Protein AF-A0A6G2U716-F1 (afdb_monomer_lite)

Foldseek 3Di:
DDDPLVVLLVQLVVLVVQCVVCVVVVPPVSNVVSVVSNVVSCCVCVVVPRDSPDDPPPDPDDPPDDDPDDPDDDDDDDDD

Radius of gyration: 24.79 Å; chains: 1; bounding box: 58×22×74 Å

Structure (mmCIF, N/CA/C/O backbone):
data_AF-A0A6G2U716-F1
#
_entry.id   AF-A0A6G2U716-F1
#
loop_
_atom_site.group_PDB
_atom_site.id
_atom_site.type_symbol
_atom_site.label_atom_id
_atom_site.label_alt_id
_atom_site.label_comp_id
_atom_site.label_asym_id
_atom_site.label_entity_id
_atom_site.label_seq_id
_atom_site.pdbx_PDB_ins_code
_atom_site.Cartn_x
_atom_site.Cartn_y
_atom_site.Cartn_z
_atom_site.occupancy
_atom_site.B_iso_or_equiv
_atom_site.auth_seq_id
_atom_site.auth_comp_id
_atom_site.auth_asym_id
_atom_site.auth_atom_id
_atom_site.pdbx_PDB_model_num
ATOM 1 N N . MET A 1 1 ? -9.476 19.084 8.280 1.00 53.81 1 MET A N 1
ATOM 2 C CA . MET A 1 1 ? -8.459 18.169 8.836 1.00 53.81 1 MET A CA 1
ATOM 3 C C . MET A 1 1 ? -9.165 16.870 9.145 1.00 53.81 1 MET A C 1
ATOM 5 O O . MET A 1 1 ? -9.972 16.854 10.066 1.00 53.81 1 MET A O 1
ATOM 9 N N . GLY A 1 2 ? -8.947 15.843 8.325 1.00 64.88 2 GLY A N 1
ATOM 10 C CA . GLY A 1 2 ? -9.440 14.505 8.630 1.00 64.88 2 GLY A CA 1
ATOM 11 C C . GLY A 1 2 ? -8.734 13.965 9.871 1.00 64.88 2 GLY A C 1
ATOM 12 O O . GLY A 1 2 ? -7.571 14.290 10.112 1.00 64.88 2 GLY A O 1
ATOM 13 N N . GLY A 1 3 ? -9.460 13.228 10.706 1.00 90.44 3 GLY A N 1
ATOM 14 C CA . GLY A 1 3 ? -8.911 12.665 11.937 1.00 90.44 3 GLY A CA 1
ATOM 15 C C . GLY A 1 3 ? -7.866 11.578 11.673 1.00 90.44 3 GLY A C 1
ATOM 16 O O . GLY A 1 3 ? -7.491 11.304 10.537 1.00 90.44 3 GLY A O 1
ATOM 17 N N . PHE A 1 4 ? -7.437 10.905 12.741 1.00 93.56 4 PHE A N 1
ATOM 18 C CA . PHE A 1 4 ? -6.491 9.787 12.674 1.00 93.56 4 PHE A CA 1
ATOM 19 C C . PHE A 1 4 ? -6.834 8.760 11.578 1.00 93.56 4 PHE A C 1
ATOM 21 O O . PHE A 1 4 ? -5.963 8.399 10.792 1.00 93.56 4 PHE A O 1
ATOM 28 N N . ALA A 1 5 ? -8.104 8.348 11.487 1.00 94.88 5 ALA A N 1
ATOM 29 C CA . ALA A 1 5 ? -8.557 7.387 10.482 1.00 94.88 5 ALA A CA 1
ATOM 30 C C . ALA A 1 5 ? -8.323 7.881 9.046 1.00 94.88 5 ALA A C 1
ATOM 32 O O . ALA A 1 5 ? -7.873 7.115 8.201 1.00 94.88 5 ALA A O 1
ATOM 33 N N . GLU A 1 6 ? -8.556 9.167 8.781 1.00 94.69 6 GLU A N 1
ATOM 34 C CA . GLU A 1 6 ? -8.328 9.733 7.453 1.00 94.69 6 GLU A CA 1
ATOM 35 C C . GLU A 1 6 ? -6.839 9.788 7.116 1.00 94.69 6 GLU A C 1
ATOM 37 O O . GLU A 1 6 ? -6.451 9.409 6.018 1.00 94.69 6 GLU A O 1
ATOM 42 N N . SER A 1 7 ? -5.982 10.160 8.070 1.00 95.81 7 SER A N 1
ATOM 43 C CA . SER A 1 7 ? -4.527 10.120 7.873 1.00 95.81 7 SER A CA 1
ATOM 44 C C . SER A 1 7 ? -4.018 8.707 7.562 1.00 95.81 7 SER A C 1
ATOM 46 O O . SER A 1 7 ? -3.113 8.537 6.747 1.00 95.81 7 SER A O 1
ATOM 48 N N . VAL A 1 8 ? -4.606 7.683 8.187 1.00 97.12 8 VAL A N 1
ATOM 49 C CA . VAL A 1 8 ? -4.292 6.276 7.897 1.00 97.12 8 VAL A CA 1
ATOM 50 C C . VAL A 1 8 ? -4.724 5.902 6.475 1.00 97.12 8 VAL A C 1
ATOM 52 O O . VAL A 1 8 ? -3.928 5.325 5.736 1.00 97.12 8 VAL A O 1
ATOM 55 N N . ARG A 1 9 ? -5.933 6.284 6.046 1.00 96.75 9 ARG A N 1
ATOM 56 C CA . ARG A 1 9 ? -6.396 6.055 4.664 1.00 96.75 9 ARG A CA 1
ATOM 57 C C . ARG A 1 9 ? -5.560 6.805 3.632 1.00 96.75 9 ARG A C 1
ATOM 59 O O . ARG A 1 9 ? -5.270 6.270 2.567 1.00 96.75 9 ARG A O 1
ATOM 66 N N . GLU A 1 10 ? -5.155 8.038 3.928 1.00 96.69 10 GLU A N 1
ATOM 67 C CA . GLU A 1 10 ? -4.252 8.816 3.072 1.00 96.69 10 GLU A CA 1
ATOM 68 C C . GLU A 1 10 ? -2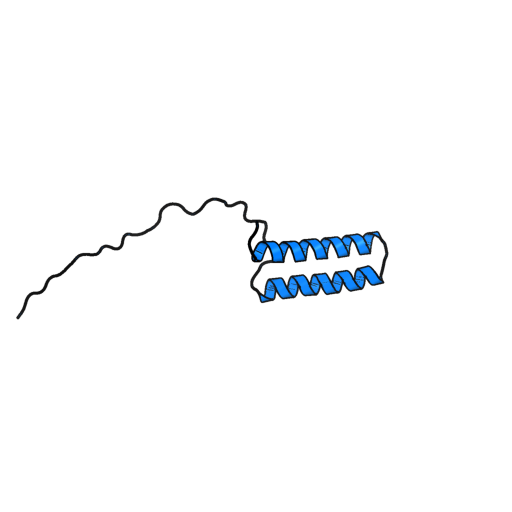.903 8.114 2.887 1.00 96.69 10 GLU A C 1
ATOM 70 O O . GLU A 1 10 ? -2.396 8.049 1.769 1.00 96.69 10 GLU A O 1
ATOM 75 N N . ARG A 1 11 ? -2.357 7.485 3.937 1.00 97.62 11 ARG A N 1
ATOM 76 C CA . ARG A 1 11 ? -1.146 6.661 3.802 1.00 97.62 11 ARG A CA 1
ATOM 77 C C . ARG A 1 11 ? -1.353 5.491 2.837 1.00 97.62 11 ARG A C 1
ATOM 79 O O . ARG A 1 11 ? -0.494 5.245 1.995 1.00 97.62 11 ARG A O 1
ATOM 86 N N . VAL A 1 12 ? -2.489 4.797 2.922 1.00 98.44 12 VAL A N 1
ATOM 87 C CA . VAL A 1 12 ? -2.813 3.694 1.999 1.00 98.44 12 VAL A CA 1
ATOM 88 C C . VAL A 1 12 ? -2.964 4.207 0.563 1.00 98.44 12 VAL A C 1
ATOM 90 O O . VAL A 1 12 ? -2.415 3.610 -0.362 1.00 98.44 12 VAL A O 1
ATOM 93 N N . ARG A 1 13 ? -3.651 5.339 0.358 1.00 98.00 13 ARG A N 1
ATOM 94 C CA . ARG A 1 13 ? -3.781 5.973 -0.966 1.00 98.00 13 ARG A CA 1
ATOM 95 C C . ARG A 1 13 ? -2.424 6.357 -1.555 1.00 98.00 13 ARG A C 1
ATOM 97 O O . ARG A 1 13 ? -2.181 6.072 -2.725 1.00 98.00 13 ARG A O 1
ATOM 104 N N . ALA A 1 14 ? -1.531 6.926 -0.749 1.00 98.44 14 ALA A N 1
ATOM 105 C CA . ALA A 1 14 ? -0.178 7.266 -1.177 1.00 98.44 14 ALA A CA 1
ATOM 106 C C . ALA A 1 14 ? 0.634 6.022 -1.582 1.00 98.44 14 ALA A C 1
ATOM 108 O O . ALA A 1 14 ? 1.266 6.026 -2.635 1.00 98.44 14 ALA A O 1
ATOM 109 N N . ALA A 1 15 ? 0.566 4.933 -0.809 1.00 98.75 15 ALA A N 1
ATOM 110 C CA . ALA A 1 15 ? 1.255 3.688 -1.151 1.00 98.75 15 ALA A CA 1
ATOM 111 C C . ALA A 1 15 ? 0.714 3.058 -2.450 1.00 98.75 15 ALA A C 1
ATOM 113 O O . ALA A 1 15 ? 1.486 2.630 -3.306 1.00 98.75 15 ALA A O 1
ATOM 114 N N . ARG A 1 16 ? -0.611 3.084 -2.665 1.00 98.75 16 ARG A N 1
ATOM 115 C CA . ARG A 1 16 ? -1.233 2.641 -3.930 1.00 98.75 16 ARG A CA 1
ATOM 116 C C . ARG A 1 16 ? -0.747 3.460 -5.127 1.00 98.75 16 ARG A C 1
ATOM 118 O O . ARG A 1 16 ? -0.484 2.891 -6.186 1.00 98.75 16 ARG A O 1
ATOM 125 N N . ALA A 1 17 ? -0.619 4.777 -4.961 1.00 98.81 17 ALA A N 1
ATOM 126 C CA . ALA A 1 17 ? -0.076 5.650 -5.996 1.00 98.81 17 ALA A CA 1
ATOM 127 C C . ALA A 1 17 ? 1.389 5.303 -6.309 1.00 98.81 17 ALA A C 1
ATOM 129 O O . ALA A 1 17 ? 1.730 5.152 -7.478 1.00 98.81 17 ALA A O 1
ATOM 130 N N . ALA A 1 18 ? 2.217 5.065 -5.287 1.00 98.75 18 ALA A N 1
ATOM 131 C CA . ALA A 1 18 ? 3.614 4.672 -5.469 1.00 98.75 18 ALA A CA 1
ATOM 132 C C . ALA A 1 18 ? 3.764 3.345 -6.239 1.00 98.75 18 ALA A C 1
ATOM 134 O O . ALA A 1 18 ? 4.599 3.249 -7.137 1.00 98.75 18 ALA A O 1
ATOM 135 N N . VAL A 1 19 ? 2.918 2.343 -5.961 1.00 98.88 19 VAL A N 1
ATOM 136 C CA . VAL A 1 19 ? 2.886 1.082 -6.730 1.00 98.88 19 VAL A CA 1
ATOM 137 C C . VAL A 1 19 ? 2.552 1.345 -8.200 1.00 98.88 19 VAL A C 1
ATOM 139 O O . VAL A 1 19 ? 3.199 0.800 -9.097 1.00 98.88 19 VAL A O 1
ATOM 142 N N . ALA A 1 20 ? 1.548 2.185 -8.465 1.00 98.81 20 ALA A N 1
ATOM 143 C CA . ALA A 1 20 ? 1.155 2.528 -9.828 1.00 98.81 20 ALA A CA 1
ATOM 144 C C . ALA A 1 20 ? 2.271 3.276 -10.578 1.00 98.81 20 ALA A C 1
ATOM 146 O O . ALA A 1 20 ? 2.534 2.968 -11.742 1.00 98.81 20 ALA A O 1
ATOM 147 N N . GLU A 1 21 ? 2.951 4.211 -9.912 1.00 98.75 21 GLU A N 1
ATOM 148 C CA . GLU A 1 21 ? 4.086 4.954 -10.464 1.00 98.75 21 GLU A CA 1
ATOM 149 C C . GLU A 1 21 ? 5.273 4.037 -10.776 1.00 98.75 21 GLU A C 1
ATOM 151 O O . GLU A 1 21 ? 5.774 4.052 -11.901 1.00 98.75 21 GLU A O 1
ATOM 156 N N . ALA A 1 22 ? 5.679 3.185 -9.832 1.00 98.62 22 ALA A N 1
ATOM 157 C CA . ALA A 1 22 ? 6.782 2.247 -10.030 1.00 98.62 22 ALA A CA 1
ATOM 158 C C . ALA A 1 22 ? 6.502 1.258 -11.172 1.00 98.62 22 ALA A C 1
ATOM 160 O O . ALA A 1 22 ? 7.373 0.987 -12.000 1.00 98.62 22 ALA A O 1
ATOM 161 N N . ARG A 1 23 ? 5.255 0.776 -11.276 1.00 98.75 23 ARG A N 1
ATOM 162 C CA . ARG A 1 23 ? 4.817 -0.079 -12.386 1.00 98.75 23 ARG A CA 1
ATOM 163 C C . ARG A 1 23 ? 4.861 0.651 -13.728 1.00 98.75 23 ARG A C 1
ATOM 165 O O . ARG A 1 23 ? 5.275 0.063 -14.720 1.00 98.75 23 ARG A O 1
ATOM 172 N N . ALA A 1 24 ? 4.429 1.911 -13.773 1.00 98.69 24 ALA A N 1
ATOM 173 C CA . ALA A 1 24 ? 4.464 2.721 -14.990 1.00 98.69 24 ALA A CA 1
ATOM 174 C C . ALA A 1 24 ? 5.898 3.052 -15.437 1.00 98.69 24 ALA A C 1
ATOM 176 O O . ALA A 1 24 ? 6.143 3.208 -16.632 1.00 98.69 24 ALA A O 1
ATOM 177 N N . ALA A 1 25 ? 6.833 3.136 -14.490 1.00 98.56 25 ALA A N 1
ATOM 178 C CA . ALA A 1 25 ? 8.250 3.366 -14.745 1.00 98.56 25 ALA A CA 1
ATOM 179 C C . ALA A 1 25 ? 9.034 2.098 -15.144 1.00 98.56 25 ALA A C 1
ATOM 181 O O . ALA A 1 25 ? 10.197 2.221 -15.518 1.00 98.56 25 ALA A O 1
ATOM 182 N N . ASP A 1 26 ? 8.419 0.910 -15.066 1.00 98.38 26 ASP A N 1
ATOM 183 C CA . ASP A 1 26 ? 9.084 -0.396 -15.227 1.00 98.38 26 ASP A CA 1
ATOM 184 C C . ASP A 1 26 ? 10.302 -0.568 -14.292 1.00 98.38 26 ASP A C 1
ATOM 186 O O . ASP A 1 26 ? 11.307 -1.198 -14.626 1.00 98.38 26 ASP A O 1
ATOM 190 N N . ASP A 1 27 ? 10.220 0.015 -13.092 1.00 98.62 27 ASP A N 1
ATOM 191 C CA . ASP A 1 27 ? 11.256 -0.092 -12.067 1.00 98.62 27 ASP A CA 1
ATOM 192 C C . ASP A 1 27 ? 10.920 -1.242 -11.113 1.00 98.62 27 ASP A C 1
ATOM 194 O O . ASP A 1 27 ? 10.147 -1.098 -10.164 1.00 98.62 27 ASP A O 1
ATOM 198 N N . ALA A 1 28 ? 11.516 -2.407 -11.370 1.00 98.50 28 ALA A N 1
ATOM 199 C CA . ALA A 1 28 ? 11.274 -3.617 -10.589 1.00 98.50 28 ALA A CA 1
ATOM 200 C C . ALA A 1 28 ? 11.673 -3.484 -9.108 1.00 98.50 28 ALA A C 1
ATOM 202 O O . ALA A 1 28 ? 11.045 -4.106 -8.251 1.00 98.50 28 ALA A O 1
ATOM 203 N N . TYR A 1 29 ? 12.703 -2.692 -8.791 1.00 98.31 29 TYR A N 1
ATOM 204 C CA . TYR A 1 29 ? 13.118 -2.488 -7.404 1.00 98.31 29 TYR A CA 1
ATOM 205 C C . TYR A 1 29 ? 12.144 -1.552 -6.688 1.00 98.31 29 TYR A C 1
ATOM 207 O O . TYR A 1 29 ? 11.664 -1.882 -5.604 1.00 98.31 29 TYR A O 1
ATOM 215 N N . ALA A 1 30 ? 11.812 -0.416 -7.308 1.00 98.62 30 ALA A N 1
ATOM 216 C CA . ALA A 1 30 ? 10.836 0.511 -6.748 1.00 98.62 30 ALA A CA 1
ATOM 217 C C . ALA A 1 30 ? 9.461 -0.148 -6.589 1.00 98.62 30 ALA A C 1
ATOM 219 O O . ALA A 1 30 ? 8.780 0.111 -5.600 1.00 98.62 30 AL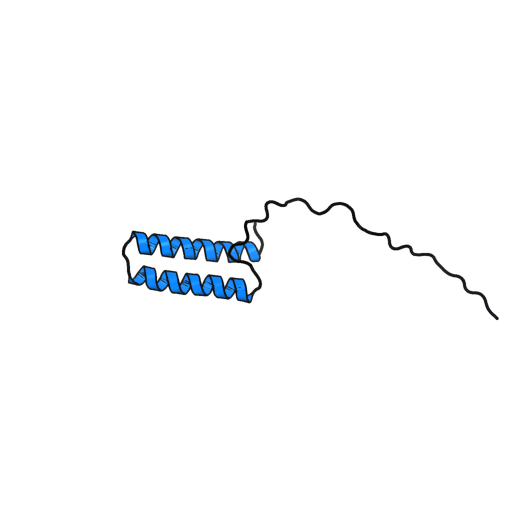A A O 1
ATOM 220 N N . LEU A 1 31 ? 9.078 -1.034 -7.514 1.00 98.88 31 LEU A N 1
ATOM 221 C CA . LEU A 1 31 ? 7.828 -1.781 -7.427 1.00 98.88 31 LEU A CA 1
ATOM 222 C C . LEU A 1 31 ? 7.819 -2.696 -6.201 1.00 98.88 31 LEU A C 1
ATOM 224 O O . LEU A 1 31 ? 6.881 -2.625 -5.416 1.00 98.88 31 LEU A O 1
ATOM 228 N N . ALA A 1 32 ? 8.878 -3.485 -5.993 1.00 98.75 32 ALA A N 1
ATOM 229 C CA . ALA A 1 32 ? 8.978 -4.375 -4.837 1.00 98.75 32 ALA A CA 1
ATOM 230 C C . ALA A 1 32 ? 8.926 -3.609 -3.502 1.00 98.75 32 ALA A C 1
ATOM 232 O O . ALA A 1 32 ? 8.265 -4.047 -2.563 1.00 98.75 32 ALA A O 1
ATOM 233 N N . VAL A 1 33 ? 9.589 -2.449 -3.425 1.00 98.75 33 VAL A N 1
ATOM 234 C CA . VAL A 1 33 ? 9.536 -1.576 -2.241 1.00 98.75 33 VAL A CA 1
ATOM 235 C C . VAL A 1 33 ? 8.127 -1.016 -2.036 1.00 98.75 33 VAL A C 1
ATOM 237 O O . VAL A 1 33 ? 7.604 -1.064 -0.928 1.00 98.75 33 VAL A O 1
ATOM 240 N N . ALA A 1 34 ? 7.491 -0.503 -3.089 1.00 98.81 34 ALA A N 1
ATOM 241 C CA . ALA A 1 34 ? 6.158 0.083 -2.986 1.00 98.81 34 ALA A CA 1
ATOM 242 C C . ALA A 1 34 ? 5.082 -0.955 -2.618 1.00 98.81 34 ALA A C 1
ATOM 244 O O . ALA A 1 34 ? 4.141 -0.623 -1.899 1.00 98.81 34 ALA A O 1
ATOM 245 N N . GLU A 1 35 ? 5.215 -2.198 -3.090 1.00 98.81 35 GLU A N 1
ATOM 246 C CA . GLU A 1 35 ? 4.321 -3.303 -2.729 1.00 98.81 35 GLU A CA 1
ATOM 247 C C . GLU A 1 35 ? 4.444 -3.671 -1.238 1.00 98.81 35 GLU A C 1
ATOM 249 O O . GLU A 1 35 ? 3.418 -3.792 -0.569 1.00 98.81 35 GLU A O 1
ATOM 254 N N . ASP A 1 36 ? 5.661 -3.752 -0.685 1.00 98.75 36 ASP A N 1
ATOM 255 C CA . ASP A 1 36 ? 5.874 -3.999 0.754 1.00 98.75 36 ASP A CA 1
ATOM 256 C C . ASP A 1 36 ? 5.316 -2.859 1.628 1.00 98.75 36 ASP A C 1
ATOM 258 O O . ASP A 1 36 ? 4.650 -3.095 2.639 1.00 98.75 36 ASP A O 1
ATOM 262 N N . GLU A 1 37 ? 5.502 -1.608 1.199 1.00 98.81 37 GLU A N 1
ATOM 263 C CA . GLU A 1 37 ? 4.956 -0.430 1.885 1.00 98.81 37 GLU A CA 1
ATOM 264 C C . GLU A 1 37 ? 3.422 -0.372 1.829 1.00 98.81 37 GLU A C 1
ATOM 266 O O . GLU A 1 37 ? 2.772 0.048 2.793 1.00 98.81 37 GLU A O 1
ATOM 271 N N . LEU A 1 38 ? 2.813 -0.803 0.719 1.00 98.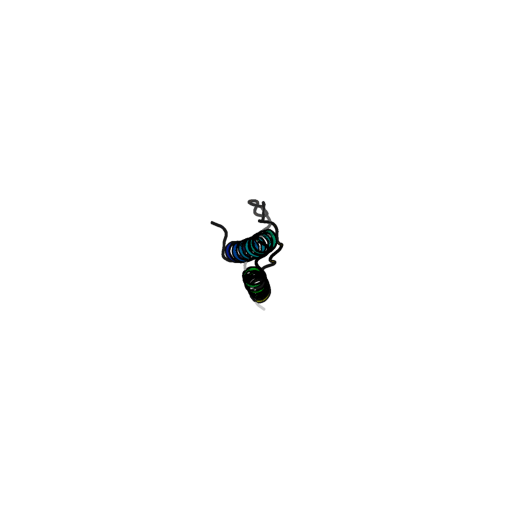81 38 LEU A N 1
ATOM 272 C CA . LEU A 1 38 ? 1.360 -0.929 0.614 1.00 98.81 38 LEU A CA 1
ATOM 273 C C . LEU A 1 38 ? 0.834 -1.995 1.579 1.00 98.81 38 LEU A C 1
ATOM 275 O O . LEU A 1 38 ? -0.135 -1.738 2.302 1.00 98.81 38 LEU A O 1
ATOM 279 N N . ASP A 1 39 ? 1.493 -3.150 1.636 1.00 98.81 39 ASP A N 1
ATOM 280 C CA . ASP A 1 39 ? 1.160 -4.211 2.583 1.00 98.81 39 ASP A CA 1
ATOM 281 C C . ASP A 1 39 ? 1.313 -3.734 4.036 1.00 98.81 39 ASP A C 1
ATOM 283 O O . ASP A 1 39 ? 0.457 -4.032 4.875 1.00 98.81 39 ASP A O 1
ATOM 287 N N . ASP A 1 40 ? 2.349 -2.947 4.354 1.00 98.75 40 ASP A N 1
ATOM 288 C CA . ASP A 1 40 ? 2.525 -2.331 5.674 1.00 98.75 40 ASP A CA 1
ATOM 289 C C . ASP A 1 40 ? 1.408 -1.349 6.015 1.00 98.75 40 ASP A C 1
ATOM 291 O O . ASP A 1 40 ? 0.789 -1.455 7.078 1.00 98.75 40 ASP A O 1
ATOM 295 N N . ALA A 1 41 ? 1.080 -0.446 5.094 1.00 98.69 41 ALA A N 1
ATOM 296 C CA . ALA A 1 41 ? 0.018 0.528 5.291 1.00 98.69 41 ALA A CA 1
ATOM 297 C C . ALA A 1 41 ? -1.343 -0.149 5.532 1.00 98.69 41 ALA A C 1
ATOM 299 O O . ALA A 1 41 ? -2.069 0.244 6.450 1.00 98.69 41 ALA A O 1
ATOM 300 N N . ILE A 1 42 ? -1.672 -1.192 4.760 1.00 98.75 42 ILE A N 1
ATOM 301 C CA . ILE A 1 42 ? -2.907 -1.970 4.935 1.00 98.75 42 ILE A CA 1
ATOM 302 C C . ILE A 1 42 ? -2.892 -2.698 6.280 1.00 98.75 42 ILE A C 1
ATOM 304 O O . ILE A 1 42 ? -3.868 -2.635 7.030 1.00 98.75 42 ILE A O 1
ATOM 308 N N . ARG A 1 43 ? -1.783 -3.356 6.629 1.00 98.56 43 ARG A N 1
ATOM 309 C CA . ARG A 1 43 ? -1.653 -4.083 7.897 1.00 98.56 43 ARG A CA 1
ATOM 310 C C . ARG A 1 43 ? -1.816 -3.159 9.097 1.00 98.56 43 ARG A C 1
ATOM 312 O O . ARG A 1 43 ? -2.504 -3.522 10.049 1.00 98.56 43 ARG A O 1
ATOM 319 N N . VAL A 1 44 ? -1.220 -1.969 9.049 1.00 98.44 44 VAL A N 1
ATOM 320 C CA . VAL A 1 44 ? -1.375 -0.94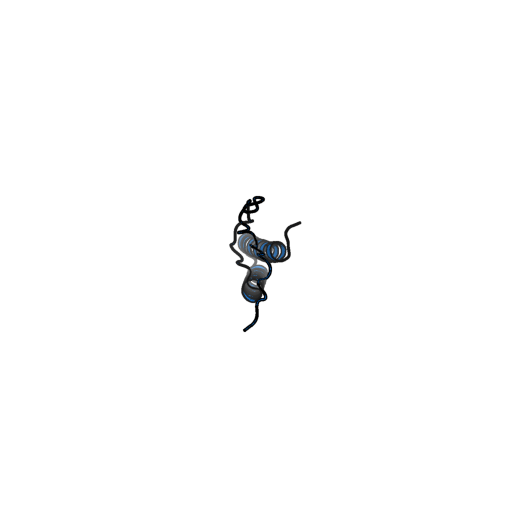6 10.088 1.00 98.44 44 VAL A CA 1
ATOM 321 C C . VAL A 1 44 ? -2.826 -0.484 10.170 1.00 98.44 44 VAL A C 1
ATOM 323 O O . VAL A 1 44 ? -3.366 -0.460 11.273 1.00 98.44 44 VAL A O 1
ATOM 326 N N . ALA A 1 45 ? -3.471 -0.172 9.040 1.00 98.25 45 ALA A N 1
ATOM 327 C CA . ALA A 1 45 ? -4.867 0.266 9.012 1.00 98.25 45 ALA A CA 1
ATOM 328 C C . ALA A 1 45 ? -5.798 -0.757 9.676 1.00 98.25 45 ALA A C 1
ATOM 330 O O . ALA A 1 45 ? -6.516 -0.430 10.623 1.00 98.25 45 ALA A O 1
ATOM 331 N N . LEU A 1 46 ? -5.693 -2.021 9.263 1.00 98.12 46 LEU A N 1
ATOM 332 C CA . LEU A 1 46 ? -6.475 -3.111 9.839 1.00 98.12 46 LEU A CA 1
ATOM 333 C C . LEU A 1 46 ? -6.123 -3.353 11.314 1.00 98.12 46 LEU A C 1
ATOM 335 O O . LEU A 1 46 ? -7.015 -3.580 12.131 1.00 98.12 46 LEU A O 1
ATOM 339 N N . GLY A 1 47 ? -4.843 -3.244 11.680 1.00 98.38 47 GLY A N 1
ATOM 340 C CA . GLY A 1 47 ? -4.367 -3.401 13.055 1.00 98.38 47 GLY A CA 1
ATOM 341 C C . GLY A 1 47 ? -4.922 -2.360 14.031 1.00 98.38 47 GLY A C 1
ATOM 342 O O . GLY A 1 47 ? -5.037 -2.643 15.222 1.00 98.38 47 GLY A O 1
ATOM 343 N N . VAL A 1 48 ? -5.310 -1.180 13.536 1.00 97.25 48 VAL A N 1
ATOM 344 C CA . VAL A 1 48 ? -5.943 -0.116 14.334 1.00 97.25 48 VAL A CA 1
ATOM 345 C C . VAL A 1 48 ? -7.455 -0.004 14.106 1.00 97.25 48 VAL A C 1
ATOM 347 O O . VAL A 1 48 ? -8.079 0.933 14.601 1.00 97.25 48 VAL A O 1
ATOM 350 N N . GLY A 1 49 ? -8.057 -0.953 13.381 1.00 97.31 49 GLY A N 1
ATOM 351 C CA . GLY A 1 49 ? -9.499 -0.995 13.127 1.00 97.31 49 GLY A CA 1
ATOM 352 C C . GLY A 1 49 ? -10.005 0.050 12.126 1.00 97.31 49 GLY A C 1
ATOM 353 O O . GLY A 1 49 ? -11.180 0.407 12.163 1.00 97.31 49 GLY A O 1
ATOM 354 N N . VAL A 1 50 ? -9.137 0.560 11.252 1.00 97.00 50 VAL A N 1
ATOM 355 C CA . VAL A 1 50 ? -9.509 1.461 10.156 1.00 97.00 50 VAL A CA 1
ATOM 356 C C . VAL A 1 50 ? -9.679 0.642 8.882 1.00 97.00 50 VAL A C 1
ATOM 358 O O . VAL A 1 50 ? -8.755 -0.044 8.452 1.00 97.00 50 VAL A O 1
ATOM 361 N N . ASP A 1 51 ? -10.854 0.746 8.264 1.00 97.00 51 ASP A N 1
ATOM 362 C CA . ASP A 1 51 ? -11.083 0.221 6.920 1.00 97.00 51 ASP A CA 1
ATOM 363 C C . ASP A 1 51 ? -10.320 1.088 5.891 1.00 97.00 51 ASP A C 1
ATOM 365 O O . ASP A 1 51 ? -10.599 2.293 5.794 1.00 97.00 51 ASP A O 1
ATOM 369 N N . PRO A 1 52 ? -9.338 0.521 5.161 1.00 96.06 52 PRO A N 1
ATOM 370 C CA . PRO A 1 52 ? -8.539 1.255 4.181 1.00 96.06 52 PRO A CA 1
ATOM 371 C C . PRO A 1 52 ? -9.329 1.677 2.934 1.00 96.06 52 PRO A C 1
ATOM 373 O O . PRO A 1 52 ? -8.884 2.583 2.229 1.00 96.06 52 PRO A O 1
ATOM 376 N N . ASP A 1 53 ? -10.468 1.037 2.665 1.00 95.00 53 ASP A N 1
ATOM 377 C CA . ASP A 1 53 ? -11.320 1.283 1.497 1.00 95.00 53 ASP A CA 1
ATOM 378 C C . ASP A 1 53 ? -12.600 2.043 1.854 1.00 95.00 53 ASP A C 1
ATOM 380 O O . ASP A 1 53 ? -13.452 2.275 0.996 1.00 95.00 53 ASP A O 1
ATOM 384 N N . ALA A 1 54 ? -12.735 2.467 3.112 1.00 90.69 54 ALA A N 1
ATOM 385 C CA . ALA A 1 54 ? -13.828 3.331 3.511 1.00 90.69 54 ALA A CA 1
ATOM 386 C C . ALA A 1 54 ? -13.751 4.653 2.745 1.00 90.69 54 ALA A C 1
ATOM 388 O O . ALA A 1 54 ? -12.783 5.410 2.861 1.00 90.69 54 ALA A O 1
ATOM 389 N N . GLU A 1 55 ? -14.816 4.945 2.008 1.00 79.44 55 GLU A N 1
ATOM 390 C CA . GLU A 1 55 ? -15.016 6.256 1.410 1.00 79.44 55 GLU A CA 1
ATOM 391 C C . GLU A 1 55 ? -14.978 7.333 2.505 1.00 79.44 55 GLU A C 1
ATOM 393 O O . GLU A 1 55 ? -15.464 7.093 3.622 1.00 79.44 55 GLU A O 1
ATOM 398 N N . PRO A 1 56 ? -14.418 8.523 2.218 1.00 67.62 56 PRO A N 1
ATOM 399 C CA . PRO A 1 56 ? -14.528 9.645 3.129 1.00 67.62 56 PRO A CA 1
ATOM 400 C C . PRO A 1 56 ? -16.012 9.857 3.412 1.00 67.62 56 PRO A C 1
ATOM 402 O O . PRO A 1 56 ? -16.839 9.986 2.508 1.00 67.62 56 PRO A O 1
ATOM 405 N N . ASP A 1 57 ? -16.351 9.836 4.690 1.00 62.66 57 ASP A N 1
ATOM 406 C CA . ASP A 1 57 ? -17.684 10.043 5.198 1.00 62.66 57 ASP A CA 1
ATOM 407 C C . ASP A 1 57 ? -18.186 11.410 4.728 1.00 62.66 57 ASP A C 1
ATOM 409 O O . ASP A 1 57 ? -17.944 12.445 5.340 1.00 62.66 57 ASP A O 1
ATOM 413 N N . GLY A 1 58 ? -18.943 11.422 3.629 1.00 57.22 58 GLY A N 1
ATOM 414 C CA . GLY A 1 58 ? -19.667 12.591 3.126 1.00 57.22 58 GLY A CA 1
ATOM 415 C C . GLY A 1 58 ? -20.805 13.050 4.049 1.00 57.22 58 GLY A C 1
ATOM 416 O O . GLY A 1 58 ? -21.735 13.711 3.595 1.00 57.22 58 GLY A O 1
ATOM 417 N N . SER A 1 59 ? -20.772 12.688 5.333 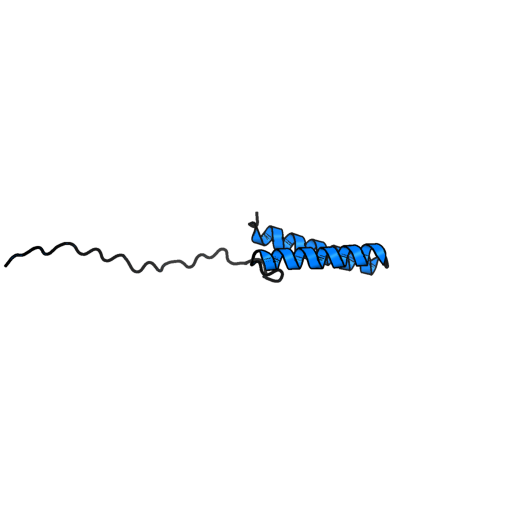1.00 51.88 59 SER A N 1
ATOM 418 C CA . SER A 1 59 ? -21.840 12.901 6.304 1.00 51.88 59 SER A CA 1
ATOM 419 C C . SER A 1 59 ? -21.386 13.822 7.430 1.00 51.88 59 SER A C 1
ATOM 421 O O . SER A 1 59 ? -21.186 13.417 8.573 1.00 51.88 59 SER A O 1
ATOM 423 N N . GLY A 1 60 ? -21.352 15.114 7.120 1.00 54.12 60 GLY A N 1
ATOM 424 C CA . GLY A 1 60 ? -21.632 16.158 8.100 1.00 54.12 60 GLY A CA 1
ATOM 425 C C . GLY A 1 60 ? -23.130 16.252 8.415 1.00 54.12 60 GLY A C 1
ATOM 426 O O . GLY A 1 60 ? -23.703 17.327 8.285 1.00 54.12 60 GLY A O 1
ATOM 427 N N . VAL A 1 61 ? -23.780 15.150 8.805 1.00 50.97 61 VAL A N 1
ATOM 428 C CA . VAL A 1 61 ? -25.114 15.168 9.424 1.00 50.97 61 VAL A CA 1
ATOM 429 C C . VAL A 1 61 ? -25.073 14.249 10.639 1.00 50.97 61 VAL A C 1
ATOM 431 O O . VAL A 1 61 ? -25.058 13.025 10.526 1.00 50.97 61 VAL A O 1
ATOM 434 N N . ALA A 1 62 ? -25.018 14.866 11.817 1.00 55.62 62 ALA A N 1
ATOM 435 C CA . ALA A 1 62 ? -25.353 14.199 13.064 1.00 55.62 62 ALA A CA 1
ATOM 436 C C . ALA A 1 62 ? -26.795 13.666 12.968 1.00 55.62 62 ALA A C 1
ATOM 438 O O . ALA A 1 62 ? -27.649 14.384 12.440 1.00 55.62 62 ALA A O 1
ATOM 439 N N . PRO A 1 63 ? -27.115 12.462 13.477 1.00 53.25 63 PRO A N 1
ATOM 440 C CA . PRO A 1 63 ? -28.503 12.120 13.739 1.00 53.25 63 PRO A CA 1
ATOM 441 C C . PRO A 1 63 ? -29.033 13.103 14.786 1.00 53.25 63 PRO A C 1
ATOM 443 O O . PRO A 1 63 ? -28.684 13.045 15.966 1.00 53.25 63 PRO A O 1
ATOM 446 N N . ASP A 1 64 ? -29.827 14.056 14.310 1.00 57.00 64 ASP A N 1
ATOM 447 C CA . ASP A 1 64 ? -30.615 14.944 15.142 1.00 57.00 64 ASP A CA 1
ATOM 448 C C . ASP A 1 64 ? -31.673 14.122 15.894 1.00 57.00 64 ASP A C 1
ATOM 450 O O . ASP A 1 64 ? -32.328 13.249 15.323 1.00 57.00 64 ASP A O 1
ATOM 454 N N . GLY A 1 65 ? -31.821 14.429 17.181 1.00 54.28 65 GLY A N 1
ATOM 455 C CA . GLY A 1 65 ? -33.011 14.130 17.972 1.00 54.28 65 GLY A CA 1
ATOM 456 C C . GLY A 1 65 ? -33.285 12.665 18.311 1.00 54.28 65 GLY A C 1
ATOM 457 O O . GLY A 1 65 ? -34.058 11.988 17.640 1.00 54.28 65 GLY A O 1
ATOM 458 N N . GLY A 1 66 ? -32.788 12.212 19.464 1.00 40.75 66 GLY A N 1
ATOM 459 C CA . GLY A 1 66 ? -33.204 10.921 20.005 1.00 40.75 66 GLY A CA 1
ATOM 460 C C . GLY A 1 66 ? -32.816 10.647 21.450 1.00 40.75 66 GLY A C 1
ATOM 461 O O . GLY A 1 66 ? -32.452 9.522 21.762 1.00 40.75 66 GLY A O 1
ATOM 462 N N . THR A 1 67 ? -32.869 11.636 22.343 1.00 52.53 67 THR A N 1
ATOM 463 C CA . THR A 1 67 ? -32.824 11.382 23.791 1.00 52.53 67 THR A CA 1
ATOM 464 C C . THR A 1 67 ? -34.224 10.943 24.245 1.00 52.53 67 THR A C 1
ATOM 466 O O . THR A 1 67 ? -35.104 11.802 24.338 1.00 52.53 67 THR A O 1
ATOM 469 N N . PRO A 1 68 ? -34.506 9.663 24.566 1.00 52.50 68 PRO A N 1
ATOM 470 C CA . PRO A 1 68 ? -35.608 9.378 25.468 1.00 52.50 68 PRO A CA 1
ATOM 471 C C . PRO A 1 68 ? -35.202 9.947 26.825 1.00 52.50 68 PRO A C 1
ATOM 473 O O . PRO A 1 68 ? -34.233 9.512 27.449 1.00 52.50 68 PRO A O 1
ATOM 476 N N . GLY A 1 69 ? -35.906 11.009 27.208 1.00 47.44 69 GLY A N 1
ATOM 477 C CA . GLY A 1 69 ? -35.688 11.730 28.444 1.00 47.44 69 GLY A CA 1
ATOM 478 C C . GLY A 1 69 ? -35.584 10.784 29.633 1.00 47.44 69 GLY A C 1
ATOM 479 O O . GLY A 1 69 ? -36.405 9.885 29.821 1.00 47.44 69 GLY A O 1
ATOM 480 N N . ALA A 1 70 ? -34.572 11.046 30.453 1.00 51.44 70 ALA A N 1
ATOM 481 C CA . ALA A 1 70 ? -34.550 10.643 31.840 1.00 51.44 70 ALA A CA 1
ATOM 482 C C . ALA A 1 70 ? -35.826 11.170 32.516 1.00 51.44 70 ALA A C 1
ATOM 484 O O . ALA A 1 70 ? -35.935 12.343 32.869 1.00 51.44 70 ALA A O 1
ATOM 485 N N . GLY A 1 71 ? -36.816 10.293 32.658 1.00 43.81 71 GLY A N 1
ATOM 486 C CA . GLY A 1 71 ? -37.949 10.493 33.545 1.00 43.81 71 GLY A CA 1
ATOM 487 C C . GLY A 1 71 ? -37.500 10.260 34.980 1.00 43.81 71 GLY A C 1
ATOM 488 O O . GLY A 1 71 ? -37.704 9.182 35.529 1.00 43.81 71 GLY A O 1
ATOM 489 N N . THR A 1 72 ? -36.877 11.268 35.584 1.00 52.81 72 THR A N 1
ATOM 490 C CA . THR A 1 72 ? -36.763 11.365 37.039 1.00 52.81 72 THR A CA 1
ATOM 491 C C . THR A 1 72 ? -38.152 11.676 37.594 1.00 52.81 72 THR A C 1
ATOM 493 O O . THR A 1 72 ? -38.657 12.783 37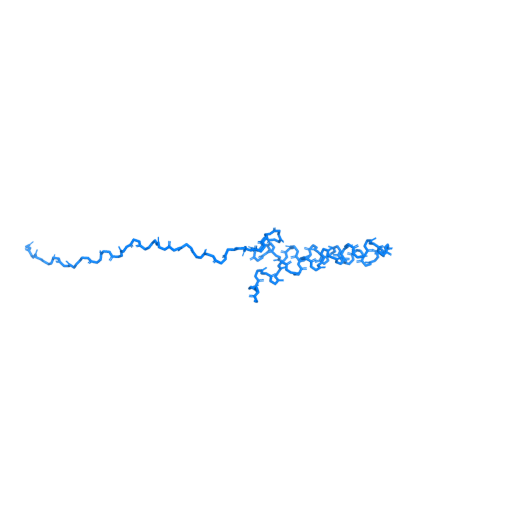.425 1.00 52.81 72 THR A O 1
ATOM 496 N N . GLY A 1 73 ? -38.777 10.702 38.253 1.00 42.47 73 GLY A N 1
ATOM 497 C CA . GLY A 1 73 ? -39.886 10.922 39.181 1.00 42.47 73 GLY A CA 1
ATOM 498 C C . GLY A 1 73 ? -39.390 10.688 40.614 1.00 42.47 73 GLY A C 1
ATOM 499 O O . GLY A 1 73 ? -38.797 9.634 40.851 1.00 42.47 73 GLY A O 1
ATOM 500 N N . PRO A 1 74 ? -39.574 11.633 41.554 1.00 54.75 74 PRO A N 1
ATOM 501 C CA . PRO A 1 74 ? -39.083 11.510 42.922 1.00 54.75 74 PRO A CA 1
ATOM 502 C C . PRO A 1 74 ? -40.052 10.740 43.836 1.00 54.75 74 PRO A C 1
ATOM 504 O O . PRO A 1 74 ? -41.254 10.682 43.585 1.00 54.75 74 PRO A O 1
ATOM 507 N N . ASP A 1 75 ? -39.470 10.186 44.901 1.00 54.56 75 ASP A N 1
ATOM 508 C CA . ASP A 1 75 ? -40.022 9.878 46.228 1.00 54.56 75 ASP A CA 1
ATOM 509 C C . ASP A 1 75 ? -41.492 9.451 46.385 1.00 54.56 75 ASP A C 1
ATOM 511 O O . ASP A 1 75 ? -42.431 10.240 46.271 1.00 54.56 75 ASP A O 1
ATOM 515 N N . ARG A 1 76 ? -41.663 8.242 46.935 1.00 55.84 76 ARG A N 1
ATOM 516 C CA . ARG A 1 76 ? -42.603 8.042 48.044 1.00 55.84 76 ARG A CA 1
ATOM 517 C C . ARG A 1 76 ? -41.941 7.231 49.153 1.00 55.84 76 ARG A C 1
ATOM 519 O O . ARG A 1 76 ? -41.887 6.006 49.092 1.00 55.84 76 ARG A O 1
ATOM 526 N N . GLY A 1 77 ? -41.487 7.934 50.186 1.00 48.50 77 GLY A N 1
ATOM 527 C CA . GLY A 1 77 ? -41.423 7.371 51.529 1.00 48.50 77 GLY A CA 1
ATOM 528 C C . GLY A 1 77 ? -42.830 7.077 52.067 1.00 48.50 77 GLY A C 1
ATOM 529 O O . GLY A 1 77 ? -43.808 7.700 51.651 1.00 48.50 77 GLY A O 1
ATOM 530 N N . GLY A 1 78 ? -42.930 6.135 53.004 1.00 44.44 78 GLY A N 1
ATOM 531 C CA . GLY A 1 78 ? -44.170 5.873 53.734 1.00 44.44 78 GLY A CA 1
ATOM 532 C C . GLY A 1 78 ? -44.173 4.531 54.454 1.00 44.44 78 GLY A C 1
ATOM 533 O O . GLY A 1 78 ? -44.463 3.511 53.846 1.00 44.44 78 GLY A O 1
ATOM 534 N N . ALA A 1 79 ? -43.842 4.578 55.741 1.00 49.12 79 ALA A N 1
ATOM 535 C CA . ALA A 1 79 ? -43.828 3.501 56.726 1.00 49.12 79 ALA A CA 1
ATOM 536 C C . ALA A 1 79 ? -45.060 2.572 56.746 1.00 49.12 79 ALA A C 1
ATOM 538 O O . ALA A 1 79 ? -46.190 3.039 56.607 1.00 49.12 79 ALA A O 1
ATOM 539 N N . ALA A 1 80 ? -44.817 1.297 57.069 1.00 50.47 80 ALA A N 1
ATOM 540 C CA . ALA A 1 80 ? -45.361 0.599 58.243 1.00 50.47 80 ALA A CA 1
ATOM 541 C C . ALA A 1 80 ? -44.588 -0.710 58.465 1.00 50.47 80 ALA A C 1
ATOM 543 O O . ALA A 1 80 ? -44.377 -1.434 57.466 1.00 50.47 80 ALA A O 1
#

Sequence (80 aa):
MGGFAESVRERVRAARAAVAEARAADDAYALAVAEDELDDAIRVALGVGVDPDAEPDGSGVAPDGGTPGAGTGPDRGGAA

Secondary structure (DSSP, 8-state):
---HHHHHHHHHHHHHHHHHHHHHTT-HHHHHHHHHHHHHHHHHHHHTT--TTPPP------------------------

pLDDT: mean 82.28, std 21.51, range [40.75, 98.88]